Protein AF-A0A814H023-F1 (afdb_monomer_lite)

Sequence (110 aa):
MQQIDDESESEEEFDFINGIRGTQVLDRMFEEKRRERALLDANIKQRFDESTSEEIQNEIHRYWLSRKLTKQRITERDVKLAKNRLKKKIREEETNKMHMEFLERHRDQN

Secondary structure (DSSP, 8-state):
-------SSHHHHHHHHHHHHHHHHHHHHHHHHHHHHHHHHHHHHHHHHT--HHHHHHHHHHHHHHTT---SS--HHHHHHHHHHHHHHHHHHHHHHHHHHHHHHTTT--

Structure (mmCIF, N/CA/C/O backbone):
data_AF-A0A814H023-F1
#
_entry.id   AF-A0A814H023-F1
#
loop_
_atom_site.group_PDB
_atom_site.id
_atom_site.type_symbol
_atom_site.label_atom_id
_atom_site.label_alt_id
_atom_site.label_comp_id
_atom_site.label_asym_id
_atom_site.label_entity_id
_atom_site.label_seq_id
_atom_site.pdbx_PDB_ins_code
_atom_site.Cartn_x
_atom_site.Cartn_y
_atom_site.Cartn_z
_atom_site.occupancy
_atom_site.B_iso_or_equiv
_atom_site.auth_seq_id
_atom_site.auth_comp_id
_atom_site.auth_asym_id
_atom_site.auth_atom_id
_atom_site.pdbx_PDB_model_num
ATOM 1 N N . MET A 1 1 ? 36.870 -26.481 -63.491 1.00 41.12 1 MET A N 1
ATOM 2 C CA . MET A 1 1 ? 37.106 -25.665 -62.285 1.00 41.12 1 MET A CA 1
ATOM 3 C C . MET A 1 1 ? 35.761 -25.500 -61.616 1.00 41.12 1 MET A C 1
ATOM 5 O O . MET A 1 1 ? 34.845 -25.034 -62.279 1.00 41.12 1 MET A O 1
ATOM 9 N N . GLN A 1 2 ? 35.619 -26.031 -60.403 1.00 41.69 2 GLN A N 1
ATOM 10 C CA . GLN A 1 2 ? 34.387 -25.934 -59.621 1.00 41.69 2 GLN A CA 1
ATOM 11 C C . GLN A 1 2 ? 34.149 -24.478 -59.219 1.00 41.69 2 GLN A C 1
ATOM 13 O O . GLN A 1 2 ? 35.078 -23.797 -58.792 1.00 41.69 2 GLN A O 1
ATOM 18 N N . GLN A 1 3 ? 32.909 -24.041 -59.427 1.00 47.66 3 GLN A N 1
ATOM 19 C CA . GLN A 1 3 ? 32.331 -22.826 -58.872 1.00 47.66 3 GLN A CA 1
ATOM 20 C C . GLN A 1 3 ? 32.325 -22.956 -57.346 1.00 47.66 3 GLN A C 1
ATOM 22 O O . GLN A 1 3 ? 31.962 -24.012 -56.827 1.00 47.66 3 GLN A O 1
ATOM 27 N N . ILE A 1 4 ? 32.774 -21.916 -56.652 1.00 49.88 4 ILE A N 1
ATOM 28 C CA . ILE A 1 4 ? 32.529 -21.745 -55.222 1.00 49.88 4 ILE A CA 1
ATOM 29 C C . ILE A 1 4 ? 31.625 -20.521 -55.146 1.00 49.88 4 ILE A C 1
ATOM 31 O O . ILE A 1 4 ? 32.065 -19.410 -55.439 1.00 49.88 4 ILE A O 1
ATOM 35 N N . ASP A 1 5 ? 30.349 -20.785 -54.886 1.00 48.94 5 ASP A N 1
ATOM 36 C CA . ASP A 1 5 ? 29.324 -19.786 -54.616 1.00 48.94 5 ASP A CA 1
ATOM 37 C C . ASP A 1 5 ? 29.545 -19.261 -53.191 1.00 48.94 5 ASP A C 1
ATOM 39 O O . ASP A 1 5 ? 29.487 -20.027 -52.231 1.00 48.94 5 ASP A O 1
ATOM 43 N N . ASP A 1 6 ? 29.832 -17.967 -53.071 1.00 53.16 6 ASP A N 1
ATOM 44 C CA . ASP A 1 6 ? 30.215 -17.273 -51.830 1.00 53.16 6 ASP A CA 1
ATOM 45 C C . ASP A 1 6 ? 29.041 -16.413 -51.307 1.00 53.16 6 ASP A C 1
ATOM 47 O O . ASP A 1 6 ? 29.204 -15.258 -50.923 1.00 53.16 6 ASP A O 1
ATOM 51 N N . GLU A 1 7 ? 27.811 -16.941 -51.377 1.00 51.41 7 GLU A N 1
ATOM 52 C CA . GLU A 1 7 ? 26.576 -16.197 -51.052 1.00 51.41 7 GLU A CA 1
ATOM 53 C C . GLU A 1 7 ? 25.664 -16.898 -50.022 1.00 51.41 7 GLU A C 1
ATOM 55 O O . GLU A 1 7 ? 24.494 -16.545 -49.904 1.00 51.41 7 GLU A O 1
ATOM 60 N N . SER A 1 8 ? 26.154 -17.874 -49.241 1.00 51.72 8 SER A N 1
ATOM 61 C CA . SER A 1 8 ? 25.312 -18.577 -48.247 1.00 51.72 8 SER A CA 1
ATOM 62 C C . SER A 1 8 ? 25.600 -18.256 -46.775 1.00 51.72 8 SER A C 1
ATOM 64 O O . SER A 1 8 ? 24.927 -18.808 -45.911 1.00 51.72 8 SER A O 1
ATOM 66 N N . GLU A 1 9 ? 26.572 -17.396 -46.451 1.00 52.38 9 GLU A N 1
ATOM 67 C CA . GLU A 1 9 ? 26.913 -17.091 -45.046 1.00 52.38 9 GLU A CA 1
ATOM 68 C C . GLU A 1 9 ? 26.064 -15.955 -44.433 1.00 52.38 9 GLU A C 1
ATOM 70 O O . GLU A 1 9 ? 26.038 -15.798 -43.215 1.00 52.38 9 GLU A O 1
ATOM 75 N N . SER A 1 10 ? 25.309 -15.182 -45.228 1.00 55.50 10 SER A N 1
ATOM 76 C CA . SER A 1 10 ? 24.710 -13.927 -44.736 1.00 55.50 10 SER A CA 1
ATOM 77 C C . SER A 1 10 ? 23.327 -14.032 -44.081 1.00 55.50 10 SER A C 1
ATOM 79 O O . SER A 1 10 ? 22.956 -13.121 -43.344 1.00 55.50 10 SER A O 1
ATOM 81 N N . GLU A 1 11 ? 22.531 -15.075 -44.341 1.00 53.22 11 GLU A N 1
ATOM 82 C CA . GLU A 1 11 ? 21.173 -15.186 -43.764 1.00 53.22 11 GLU A CA 1
ATOM 83 C C . GLU A 1 11 ? 21.178 -15.809 -42.359 1.00 53.22 11 GLU A C 1
ATOM 85 O O . GLU A 1 11 ? 20.565 -15.258 -41.443 1.00 53.22 11 GLU A O 1
ATOM 90 N N . GLU A 1 12 ? 21.937 -16.889 -42.141 1.00 55.59 12 GLU A N 1
ATOM 91 C CA . GLU A 1 12 ? 22.038 -17.530 -40.819 1.00 55.59 12 GLU A CA 1
ATOM 92 C C . GLU A 1 12 ? 22.761 -16.640 -39.793 1.00 55.59 12 GLU A C 1
ATOM 94 O O . GLU A 1 12 ? 22.368 -16.586 -38.623 1.00 55.59 12 GLU A O 1
ATOM 99 N N . GLU A 1 13 ? 23.783 -15.888 -40.217 1.00 56.59 13 GLU A N 1
ATOM 100 C CA . GLU A 1 13 ? 24.506 -14.959 -39.343 1.00 56.59 13 GLU A CA 1
ATOM 101 C C . GLU A 1 13 ? 23.631 -13.752 -38.945 1.00 56.59 13 GLU A C 1
ATOM 103 O O . GLU A 1 13 ? 23.661 -13.301 -37.795 1.00 56.59 13 GLU A O 1
ATOM 108 N N . PHE A 1 14 ? 22.776 -13.266 -39.852 1.00 55.22 14 PHE A N 1
ATOM 109 C CA . PHE A 1 14 ? 21.836 -12.178 -39.568 1.00 55.22 14 PHE A CA 1
ATOM 110 C C . PHE A 1 14 ? 20.725 -12.610 -38.598 1.00 55.22 14 PHE A C 1
ATOM 112 O O . PHE A 1 14 ? 20.398 -11.870 -37.663 1.00 55.22 14 PHE A O 1
ATOM 119 N N . ASP A 1 15 ? 20.193 -13.825 -38.754 1.00 61.84 15 ASP A N 1
ATOM 120 C CA . ASP A 1 15 ? 19.212 -14.407 -37.832 1.00 61.84 15 ASP A CA 1
ATOM 121 C C . ASP A 1 15 ? 19.813 -14.689 -36.449 1.00 61.84 15 ASP A C 1
ATOM 123 O O . ASP A 1 15 ? 19.173 -14.425 -35.425 1.00 61.84 15 ASP A O 1
ATOM 127 N N . PHE A 1 16 ? 21.073 -15.125 -36.389 1.00 62.34 16 PHE A N 1
ATOM 128 C CA . PHE A 1 16 ? 21.807 -15.296 -35.136 1.00 62.34 16 PHE A CA 1
ATOM 129 C C . PHE A 1 16 ? 22.019 -13.961 -34.401 1.00 62.34 16 PHE A C 1
ATOM 131 O O . PHE A 1 16 ? 21.743 -13.856 -33.200 1.00 62.34 16 PHE A O 1
ATOM 138 N N . ILE A 1 17 ? 22.432 -12.907 -35.114 1.00 65.94 17 ILE A N 1
ATOM 139 C CA . ILE A 1 17 ? 22.608 -11.559 -34.548 1.00 65.94 17 ILE A CA 1
ATOM 140 C C . ILE A 1 17 ? 21.269 -10.978 -34.073 1.00 65.94 17 ILE A C 1
ATOM 142 O O . ILE A 1 17 ? 21.201 -10.387 -32.989 1.00 65.94 17 ILE A O 1
ATOM 146 N N . ASN A 1 18 ? 20.185 -11.168 -34.829 1.00 64.12 18 ASN A N 1
ATOM 147 C CA . ASN A 1 18 ? 18.847 -10.741 -34.414 1.00 64.12 18 ASN A CA 1
ATOM 148 C C . ASN A 1 18 ? 18.331 -11.540 -33.211 1.00 64.12 18 ASN A C 1
ATOM 150 O O . ASN A 1 18 ? 17.720 -10.951 -32.315 1.00 64.12 18 ASN A O 1
ATOM 154 N N . GLY A 1 19 ? 18.636 -12.838 -33.135 1.00 66.44 19 GLY A N 1
ATOM 155 C CA . GLY A 1 19 ? 18.360 -13.684 -31.976 1.00 66.44 19 GLY A CA 1
ATOM 156 C C . GLY A 1 19 ? 19.064 -13.185 -30.712 1.00 66.44 19 GLY A C 1
ATOM 157 O O . GLY A 1 19 ? 18.415 -12.989 -29.684 1.00 66.44 19 GLY A O 1
ATOM 158 N N . ILE A 1 20 ? 20.364 -12.879 -30.798 1.00 71.56 20 ILE A N 1
ATOM 159 C CA . ILE A 1 20 ? 21.149 -12.306 -29.689 1.00 71.56 20 ILE A CA 1
ATOM 160 C C . ILE A 1 20 ? 20.629 -10.921 -29.295 1.00 71.56 20 ILE A C 1
ATOM 162 O O . ILE A 1 20 ? 20.516 -10.584 -28.116 1.00 71.56 20 ILE A O 1
ATOM 166 N N . ARG A 1 21 ? 20.298 -10.079 -30.273 1.00 67.88 21 ARG A N 1
ATOM 167 C CA . ARG A 1 21 ? 19.757 -8.747 -29.999 1.00 67.88 21 ARG A CA 1
ATOM 168 C C . ARG A 1 21 ? 18.381 -8.836 -29.332 1.00 67.88 21 ARG A C 1
ATOM 170 O O . ARG A 1 21 ? 18.098 -8.042 -28.436 1.00 67.88 21 ARG A O 1
ATOM 177 N N . GLY A 1 22 ? 17.558 -9.812 -29.719 1.00 70.75 22 GLY A N 1
ATOM 178 C CA . GLY A 1 22 ? 16.280 -10.126 -29.082 1.00 70.75 22 GLY A CA 1
ATOM 179 C C . GLY A 1 22 ? 16.440 -10.566 -27.625 1.00 70.75 22 GLY A C 1
ATOM 180 O O . GLY A 1 22 ? 15.759 -10.026 -26.751 1.00 70.75 22 GLY A O 1
ATOM 181 N N . THR A 1 23 ? 17.383 -11.466 -27.332 1.00 78.06 23 THR A N 1
ATOM 182 C CA . THR A 1 23 ? 17.659 -11.904 -25.951 1.00 78.06 23 THR A CA 1
ATOM 183 C C . THR A 1 23 ? 18.197 -10.765 -25.085 1.00 78.06 23 THR A C 1
ATOM 185 O O . THR A 1 23 ? 17.684 -10.542 -23.993 1.00 78.06 23 THR A O 1
ATOM 188 N N . GLN A 1 24 ? 19.106 -9.933 -25.600 1.00 80.44 24 GLN A N 1
ATOM 189 C CA . GLN A 1 24 ? 19.607 -8.750 -24.885 1.00 80.44 24 GLN A CA 1
ATOM 190 C C . GLN A 1 24 ? 18.532 -7.685 -24.605 1.00 80.44 24 GLN A C 1
ATOM 192 O O . GLN A 1 24 ? 18.662 -6.892 -23.668 1.00 80.44 24 GLN A O 1
ATOM 197 N N . VAL A 1 25 ? 17.497 -7.578 -25.444 1.00 82.06 25 VAL A N 1
ATOM 198 C CA . VAL A 1 25 ? 16.349 -6.694 -25.177 1.00 82.06 25 VAL A CA 1
ATOM 199 C C . VAL A 1 25 ? 15.494 -7.269 -24.050 1.00 82.06 25 VAL A C 1
ATOM 201 O O . VAL A 1 25 ? 15.157 -6.533 -23.124 1.00 82.06 25 VAL A O 1
ATOM 204 N N . LEU A 1 26 ? 15.202 -8.572 -24.080 1.00 81.50 26 LEU A N 1
ATOM 205 C CA . LEU A 1 26 ? 14.442 -9.243 -23.023 1.00 81.50 26 LEU A CA 1
ATOM 206 C C . LEU A 1 26 ? 15.157 -9.177 -21.669 1.00 81.50 26 LEU A C 1
ATOM 208 O O . LEU A 1 26 ? 14.529 -8.809 -20.679 1.00 81.50 26 LEU A O 1
ATOM 212 N N . ASP A 1 27 ? 16.465 -9.435 -21.632 1.00 85.25 27 ASP A N 1
ATOM 213 C CA . ASP A 1 27 ? 17.274 -9.327 -20.412 1.00 85.25 27 ASP A CA 1
ATOM 214 C C . ASP A 1 27 ? 17.218 -7.907 -19.835 1.00 85.25 27 ASP A C 1
ATOM 216 O O . ASP A 1 27 ? 16.993 -7.710 -18.644 1.00 85.25 27 ASP A O 1
ATOM 220 N N . ARG A 1 28 ? 17.321 -6.875 -20.684 1.00 84.25 28 ARG A N 1
ATOM 221 C CA . ARG A 1 28 ? 17.172 -5.481 -20.233 1.00 84.25 28 ARG A CA 1
ATOM 222 C C . ARG A 1 28 ? 15.787 -5.201 -19.647 1.00 84.25 28 ARG A C 1
ATOM 224 O O . ARG A 1 28 ? 15.705 -4.530 -18.619 1.00 84.25 28 ARG A O 1
ATOM 231 N N . MET A 1 29 ? 14.723 -5.731 -20.253 1.00 82.62 29 MET A N 1
ATOM 232 C CA . MET A 1 29 ? 13.357 -5.590 -19.737 1.00 82.62 29 MET A CA 1
ATOM 233 C C . MET A 1 29 ? 13.166 -6.301 -18.390 1.00 82.62 29 MET A C 1
ATOM 235 O O . MET A 1 29 ? 12.511 -5.755 -17.498 1.00 82.62 29 MET A O 1
ATOM 239 N N . PHE A 1 30 ? 13.727 -7.501 -18.213 1.00 83.25 30 PHE A N 1
ATOM 240 C CA . PHE A 1 30 ? 13.666 -8.225 -16.940 1.00 83.25 30 PHE A CA 1
ATOM 241 C C . PHE A 1 30 ? 14.403 -7.478 -15.827 1.00 83.25 30 PHE A C 1
ATOM 243 O O . PHE A 1 30 ? 13.861 -7.311 -14.729 1.00 83.25 30 PHE A O 1
ATOM 250 N N . GLU A 1 31 ? 15.594 -6.967 -16.118 1.00 89.12 31 GLU A N 1
ATOM 251 C CA . GLU A 1 31 ? 16.413 -6.213 -15.174 1.00 89.12 31 GLU A CA 1
ATOM 252 C C . GLU A 1 31 ? 15.727 -4.906 -14.772 1.00 89.12 31 GLU A C 1
ATOM 254 O O . GLU A 1 31 ? 15.722 -4.545 -13.592 1.00 89.12 31 GLU A O 1
ATOM 259 N N . GLU A 1 32 ? 15.096 -4.217 -15.722 1.00 86.94 32 GLU A N 1
ATOM 260 C CA . GLU A 1 32 ? 14.292 -3.027 -15.451 1.00 86.94 32 GLU A CA 1
ATOM 261 C C . GLU A 1 32 ? 13.087 -3.358 -14.563 1.00 86.94 32 GLU A C 1
ATOM 263 O O . GLU A 1 32 ? 12.923 -2.751 -13.503 1.00 86.94 32 GLU A O 1
ATOM 268 N N . LYS A 1 33 ? 12.314 -4.402 -14.893 1.00 87.00 33 LYS A N 1
ATOM 269 C CA . LYS A 1 33 ? 11.192 -4.869 -14.057 1.00 87.00 33 LYS A CA 1
ATOM 270 C C . LYS A 1 33 ? 11.630 -5.255 -12.648 1.00 87.00 33 LYS A C 1
ATOM 272 O O . LYS A 1 33 ? 10.919 -4.995 -11.673 1.00 87.00 33 LYS A O 1
ATOM 277 N N . ARG A 1 34 ? 12.807 -5.868 -12.510 1.00 91.31 34 ARG A N 1
ATOM 278 C CA . ARG A 1 34 ? 13.386 -6.219 -11.210 1.00 91.31 34 ARG A CA 1
ATOM 279 C C . ARG A 1 34 ? 13.752 -4.972 -10.407 1.00 91.31 34 ARG A C 1
ATOM 281 O O . ARG A 1 34 ? 13.466 -4.932 -9.210 1.00 91.31 34 ARG A O 1
ATOM 288 N N . ARG A 1 35 ? 14.348 -3.962 -11.047 1.00 90.56 35 ARG A N 1
ATOM 289 C CA . ARG A 1 35 ? 14.669 -2.670 -10.417 1.00 90.56 35 ARG A CA 1
ATOM 290 C C . ARG A 1 35 ? 13.409 -1.926 -9.986 1.00 90.56 35 ARG A C 1
ATOM 292 O O . ARG A 1 35 ? 13.354 -1.482 -8.845 1.00 90.56 35 ARG A O 1
ATOM 299 N N . GLU A 1 36 ? 12.391 -1.857 -10.843 1.00 89.44 36 GLU A N 1
ATOM 300 C CA . GLU A 1 36 ? 11.091 -1.251 -10.520 1.00 89.44 36 GLU A CA 1
ATOM 301 C C . GLU A 1 36 ? 10.465 -1.902 -9.284 1.00 89.44 36 GLU A C 1
ATOM 303 O O . GLU A 1 36 ? 10.045 -1.216 -8.353 1.00 89.44 36 GLU A O 1
ATOM 308 N N . ARG A 1 37 ? 10.455 -3.240 -9.231 1.00 89.94 37 ARG A N 1
ATOM 309 C CA . ARG A 1 37 ? 9.942 -3.978 -8.072 1.00 89.94 37 ARG A CA 1
ATOM 310 C C . ARG A 1 37 ? 10.756 -3.705 -6.806 1.00 89.94 37 ARG A C 1
ATOM 312 O O . ARG A 1 37 ? 10.168 -3.518 -5.746 1.00 89.94 37 ARG A O 1
ATOM 319 N N . ALA A 1 38 ? 12.085 -3.682 -6.905 1.00 92.69 38 ALA A N 1
ATOM 320 C CA . ALA A 1 38 ? 12.950 -3.391 -5.764 1.00 92.69 38 ALA A CA 1
ATOM 321 C C . ALA A 1 38 ? 12.735 -1.965 -5.229 1.00 92.69 38 ALA A C 1
ATOM 323 O O . ALA A 1 38 ? 12.685 -1.773 -4.015 1.00 92.69 38 ALA A O 1
ATOM 324 N N . LEU A 1 39 ? 12.558 -0.988 -6.123 1.00 92.81 39 LEU A N 1
ATOM 325 C CA . LEU A 1 39 ? 12.251 0.395 -5.766 1.00 92.81 39 LEU A CA 1
ATOM 326 C C . LEU A 1 39 ? 10.892 0.499 -5.061 1.00 92.81 39 LEU A C 1
ATOM 328 O O . LEU A 1 39 ? 10.795 1.112 -4.001 1.00 92.81 39 LEU A O 1
ATOM 332 N N . LEU A 1 40 ? 9.866 -0.162 -5.602 1.00 92.44 40 LEU A N 1
ATOM 333 C CA . LEU A 1 40 ? 8.539 -0.217 -4.991 1.00 92.44 40 LEU A CA 1
ATOM 334 C C . LEU A 1 40 ? 8.595 -0.801 -3.572 1.00 92.44 40 LEU A C 1
ATOM 336 O O . LEU A 1 40 ? 8.042 -0.224 -2.636 1.00 92.44 40 LEU A O 1
ATOM 340 N N . ASP A 1 41 ? 9.278 -1.932 -3.391 1.00 92.06 41 ASP A N 1
ATOM 341 C CA . ASP A 1 41 ? 9.413 -2.562 -2.076 1.00 92.06 41 ASP A CA 1
ATOM 342 C C . ASP A 1 41 ? 10.198 -1.679 -1.088 1.00 92.06 41 ASP A C 1
ATOM 344 O O . ASP A 1 41 ? 9.850 -1.638 0.098 1.00 92.06 41 ASP A O 1
ATOM 348 N N . ALA A 1 42 ? 11.207 -0.937 -1.559 1.00 94.44 42 ALA A N 1
ATOM 349 C CA . ALA A 1 42 ? 11.948 0.027 -0.748 1.00 94.44 42 ALA A CA 1
ATOM 350 C C . ALA A 1 42 ? 11.059 1.193 -0.285 1.00 94.44 42 ALA A C 1
ATOM 352 O O . ALA A 1 42 ? 11.023 1.480 0.913 1.00 94.44 42 ALA A O 1
ATOM 353 N N . ASN A 1 43 ? 10.277 1.791 -1.189 1.00 94.00 43 ASN A N 1
ATOM 354 C CA . ASN A 1 43 ? 9.352 2.881 -0.860 1.00 94.00 43 ASN A CA 1
ATOM 355 C C . ASN A 1 43 ? 8.268 2.429 0.125 1.00 94.00 43 ASN A C 1
ATOM 357 O O . ASN A 1 43 ? 7.985 3.116 1.107 1.00 94.00 43 ASN A O 1
ATOM 361 N N . ILE A 1 44 ? 7.690 1.240 -0.096 1.00 93.44 44 ILE A N 1
ATOM 362 C CA . ILE A 1 44 ? 6.700 0.659 0.819 1.00 93.44 44 ILE A CA 1
ATOM 363 C C . ILE A 1 44 ? 7.307 0.478 2.206 1.00 93.44 44 ILE A C 1
ATOM 365 O O . ILE A 1 44 ? 6.651 0.783 3.200 1.00 93.44 44 ILE A O 1
ATOM 369 N N . LYS A 1 45 ? 8.536 -0.047 2.285 1.00 93.94 45 LYS A N 1
ATOM 370 C CA . LYS A 1 45 ? 9.222 -0.246 3.561 1.00 93.94 45 LYS A CA 1
ATOM 371 C C . LYS A 1 45 ? 9.455 1.089 4.262 1.00 93.94 45 LYS A C 1
ATOM 373 O O . LYS A 1 45 ? 9.073 1.209 5.417 1.00 93.94 45 LYS A O 1
ATOM 378 N N . GLN A 1 46 ? 10.011 2.074 3.561 1.00 94.88 46 GLN A N 1
ATOM 379 C CA . GLN A 1 46 ? 10.283 3.393 4.123 1.00 94.88 46 GLN A CA 1
ATOM 380 C C . GLN A 1 46 ? 9.010 4.029 4.699 1.00 94.88 46 GLN A C 1
ATOM 382 O O . GLN A 1 46 ? 8.964 4.336 5.886 1.00 94.88 46 GLN A O 1
ATOM 387 N N . ARG A 1 47 ? 7.943 4.142 3.898 1.00 94.00 47 ARG A N 1
ATOM 388 C CA . ARG A 1 47 ? 6.673 4.735 4.352 1.00 94.00 47 ARG A CA 1
ATOM 389 C C . ARG A 1 47 ? 6.024 3.952 5.491 1.00 94.00 47 ARG A C 1
ATOM 391 O O . ARG A 1 47 ? 5.346 4.518 6.346 1.00 94.00 47 ARG A O 1
ATOM 398 N N . PHE A 1 48 ? 6.187 2.632 5.491 1.00 93.06 48 PHE A N 1
ATOM 399 C CA . PHE A 1 48 ? 5.675 1.798 6.568 1.00 93.06 48 PHE A CA 1
ATOM 400 C C . PHE A 1 48 ? 6.470 1.981 7.868 1.00 93.06 48 PHE A C 1
ATOM 402 O O . PHE A 1 48 ? 5.873 1.990 8.941 1.00 93.06 48 PHE A O 1
ATOM 409 N N . ASP A 1 49 ? 7.788 2.146 7.784 1.00 91.31 49 ASP A N 1
ATOM 410 C CA . ASP A 1 49 ? 8.650 2.412 8.940 1.00 91.31 49 ASP A CA 1
ATOM 411 C C . ASP A 1 49 ? 8.408 3.827 9.505 1.00 91.31 49 ASP A C 1
ATOM 413 O O . ASP A 1 49 ? 8.481 4.028 10.716 1.00 91.31 49 ASP A O 1
ATOM 417 N N . GLU A 1 50 ? 8.036 4.783 8.649 1.00 92.62 50 GLU A N 1
ATOM 418 C CA . GLU A 1 50 ? 7.598 6.139 9.022 1.00 92.62 50 GLU A CA 1
ATOM 419 C C . GLU A 1 50 ? 6.178 6.181 9.618 1.00 92.62 50 GLU A C 1
ATOM 421 O O . GLU A 1 50 ? 5.773 7.204 10.173 1.00 92.62 50 GLU A O 1
ATOM 426 N N . SER A 1 51 ? 5.417 5.082 9.541 1.00 89.75 51 SER A N 1
ATOM 427 C CA . SER A 1 51 ? 4.049 5.042 10.059 1.00 89.75 51 SER A CA 1
ATOM 428 C C . SER A 1 51 ? 4.019 5.195 11.581 1.00 89.75 51 SER A C 1
ATOM 430 O O . SER A 1 51 ? 4.589 4.408 12.342 1.00 89.75 51 SER A O 1
ATOM 432 N N . THR A 1 52 ? 3.275 6.192 12.036 1.00 87.94 52 THR A N 1
ATOM 433 C CA . THR A 1 52 ? 3.144 6.573 13.438 1.00 87.94 52 THR A CA 1
ATOM 434 C C . THR A 1 52 ? 2.229 5.626 14.219 1.00 87.94 52 THR A C 1
ATOM 436 O O . THR A 1 52 ? 1.346 4.945 13.684 1.00 87.94 52 THR A O 1
ATOM 439 N N . SER A 1 53 ? 2.388 5.620 15.546 1.00 90.00 53 SER A N 1
ATOM 440 C CA . SER A 1 53 ? 1.468 4.922 16.455 1.00 90.00 53 SER A CA 1
ATOM 441 C C . SER A 1 53 ? 0.016 5.383 16.285 1.00 90.00 53 SER A C 1
ATOM 443 O O . SER A 1 53 ? -0.901 4.573 16.429 1.00 90.00 53 SER A O 1
ATOM 445 N N . GLU A 1 54 ? -0.197 6.657 15.949 1.00 92.69 54 GLU A N 1
ATOM 446 C CA . GLU A 1 54 ? -1.520 7.232 15.703 1.00 92.69 54 GLU A CA 1
ATOM 447 C C . GLU A 1 54 ? -2.173 6.643 14.445 1.00 92.69 54 GLU A C 1
ATOM 449 O O . GLU A 1 54 ? -3.330 6.226 14.485 1.00 92.69 54 GLU A O 1
ATOM 454 N N . GLU A 1 55 ? -1.438 6.515 13.340 1.00 93.50 55 GLU A N 1
ATOM 455 C CA . GLU A 1 55 ? -1.963 5.915 12.106 1.00 93.50 55 GLU A CA 1
ATOM 456 C C . GLU A 1 55 ? -2.388 4.460 12.306 1.00 93.50 55 GLU A C 1
ATOM 458 O O . GLU A 1 55 ? -3.440 4.035 11.814 1.00 93.50 55 GLU A O 1
ATOM 463 N N . ILE A 1 56 ? -1.612 3.706 13.088 1.00 93.94 56 ILE A N 1
ATOM 464 C CA . ILE A 1 56 ? -1.950 2.332 13.461 1.00 93.94 56 ILE A CA 1
ATOM 465 C C . ILE A 1 56 ? -3.236 2.315 14.297 1.00 93.94 56 ILE A C 1
ATOM 467 O O . ILE A 1 56 ? -4.134 1.527 14.000 1.00 93.94 56 ILE A O 1
ATOM 471 N N . GLN A 1 57 ? -3.370 3.184 15.303 1.00 93.69 57 GLN A N 1
ATOM 472 C CA . GLN A 1 57 ? -4.587 3.273 16.124 1.00 93.69 57 GLN A CA 1
ATOM 473 C C . GLN A 1 57 ? -5.815 3.662 15.292 1.00 93.69 57 GLN A C 1
ATOM 475 O O . GLN A 1 57 ? -6.862 3.014 15.385 1.00 93.69 57 GLN A O 1
ATOM 480 N N . ASN A 1 58 ? -5.666 4.641 14.403 1.00 94.19 58 ASN A N 1
ATOM 481 C CA . ASN A 1 58 ? -6.711 5.067 13.480 1.00 94.19 58 ASN A CA 1
ATOM 482 C C . ASN A 1 58 ? -7.137 3.937 12.534 1.00 94.19 58 ASN A C 1
ATOM 484 O O . ASN A 1 58 ? -8.327 3.777 12.254 1.00 94.19 58 ASN A O 1
ATOM 488 N N . GLU A 1 59 ? -6.206 3.118 12.041 1.00 94.81 59 GLU A N 1
ATOM 489 C CA . GLU A 1 59 ? -6.545 1.951 11.220 1.00 94.81 59 GLU A CA 1
ATOM 490 C C . GLU A 1 59 ? -7.265 0.859 12.030 1.00 94.81 59 GLU A C 1
ATOM 492 O O . GLU A 1 59 ? -8.209 0.248 11.521 1.00 94.81 59 GLU A O 1
ATOM 497 N N . ILE A 1 60 ? -6.895 0.647 13.299 1.00 95.12 60 ILE A N 1
ATOM 498 C CA . ILE A 1 60 ? -7.609 -0.266 14.210 1.00 95.12 60 ILE A CA 1
ATOM 499 C C . ILE A 1 60 ? -9.056 0.195 14.397 1.00 95.12 60 ILE A C 1
ATOM 501 O O . ILE A 1 60 ? -9.984 -0.597 14.225 1.00 95.12 60 ILE A O 1
ATOM 505 N N . HIS A 1 61 ? -9.262 1.472 14.719 1.00 94.06 61 HIS A N 1
ATOM 506 C CA . HIS A 1 61 ? -10.596 2.025 14.942 1.00 94.06 61 HIS A CA 1
ATOM 507 C C . HIS A 1 61 ? -11.445 1.985 13.671 1.00 94.06 61 HIS A C 1
ATOM 509 O O . HIS A 1 61 ? -12.585 1.520 13.713 1.00 94.06 61 HIS A O 1
ATOM 515 N N . ARG A 1 62 ? -10.875 2.347 12.513 1.00 93.81 62 ARG A N 1
ATOM 516 C CA . ARG A 1 62 ? -11.547 2.198 11.211 1.00 93.81 62 ARG A CA 1
ATOM 517 C C . ARG A 1 62 ? -11.957 0.752 10.941 1.00 93.81 62 ARG A C 1
ATOM 519 O O . ARG A 1 62 ? -13.076 0.502 10.491 1.00 93.81 62 ARG A O 1
ATOM 526 N N . TYR A 1 63 ? -11.090 -0.213 11.250 1.00 91.75 63 TYR A N 1
ATOM 527 C CA . TYR A 1 63 ? -11.421 -1.628 11.109 1.00 91.75 63 TYR A CA 1
ATOM 528 C C . TYR A 1 63 ? -12.579 -2.043 12.027 1.00 91.75 63 TYR A C 1
ATOM 530 O O . TYR A 1 63 ? -13.526 -2.676 11.556 1.00 91.75 63 TYR A O 1
ATOM 538 N N . TRP A 1 64 ? -12.547 -1.667 13.306 1.00 94.19 64 TRP A N 1
ATOM 539 C CA . TRP A 1 64 ? -13.622 -1.982 14.249 1.00 94.19 64 TRP A CA 1
ATOM 540 C C . TRP A 1 64 ? -14.958 -1.373 13.830 1.00 94.19 64 TRP A C 1
ATOM 542 O O . TRP A 1 64 ? -15.951 -2.100 13.787 1.00 94.19 64 TRP A O 1
ATOM 552 N N . LEU A 1 65 ? -14.969 -0.099 13.425 1.00 93.06 65 LEU A N 1
ATOM 553 C CA . LEU A 1 65 ? -16.160 0.581 12.909 1.00 93.06 65 LEU A CA 1
ATOM 554 C C . LEU A 1 65 ? -16.735 -0.143 11.687 1.00 93.06 65 LEU A C 1
ATOM 556 O O . LEU A 1 65 ? -17.927 -0.443 11.659 1.00 93.06 65 LEU A O 1
ATOM 560 N N . SER A 1 66 ? -15.888 -0.531 10.724 1.00 92.56 66 SER A N 1
ATOM 561 C CA . SER A 1 66 ? -16.327 -1.273 9.528 1.00 92.56 66 SER A CA 1
ATOM 562 C C . SER A 1 66 ? -16.964 -2.631 9.849 1.00 92.56 66 SER A C 1
ATOM 564 O O . SER A 1 66 ? -17.768 -3.151 9.078 1.00 92.56 66 SER A O 1
ATOM 566 N N . ARG A 1 67 ? -16.614 -3.208 11.002 1.00 91.50 67 ARG A N 1
ATOM 567 C CA . ARG A 1 67 ? -17.112 -4.497 11.489 1.00 91.50 67 ARG A CA 1
ATOM 568 C C . ARG A 1 67 ? -18.177 -4.355 12.577 1.00 91.50 67 ARG A C 1
ATOM 570 O O . ARG A 1 67 ? -18.597 -5.373 13.116 1.00 91.50 67 ARG A O 1
ATOM 577 N N . LYS A 1 68 ? -18.605 -3.126 12.895 1.00 93.81 68 LYS A N 1
ATOM 578 C CA . LYS A 1 68 ? -19.532 -2.812 13.997 1.00 93.81 68 LYS A CA 1
ATOM 579 C C . LYS A 1 68 ? -19.086 -3.421 15.338 1.00 93.81 68 LYS A C 1
ATOM 581 O O . LYS A 1 68 ? -19.908 -3.851 16.140 1.00 93.81 68 LYS A O 1
ATOM 586 N N . LEU A 1 69 ? -17.774 -3.495 15.568 1.00 91.19 69 LEU A N 1
ATOM 587 C CA . LEU A 1 69 ? -17.201 -4.038 16.797 1.00 91.19 69 LEU A CA 1
ATOM 588 C C . LEU A 1 69 ? -17.128 -2.951 17.867 1.00 91.19 69 LEU A C 1
ATOM 590 O O . LEU A 1 69 ? -16.531 -1.901 17.650 1.00 91.19 69 LEU A O 1
ATOM 594 N N . THR A 1 70 ? -17.650 -3.244 19.053 1.00 84.62 70 THR A N 1
ATOM 595 C CA . THR A 1 70 ? -17.569 -2.375 20.235 1.00 84.62 70 THR A CA 1
ATOM 596 C C . THR A 1 70 ? -16.504 -2.899 21.195 1.00 84.62 70 THR A C 1
ATOM 598 O O . THR A 1 70 ? -16.801 -3.426 22.267 1.00 84.62 70 THR A O 1
ATOM 601 N N . LYS A 1 71 ? -15.238 -2.827 20.777 1.00 85.06 71 LYS A N 1
ATOM 602 C CA . LYS A 1 71 ? -14.097 -3.213 21.616 1.00 85.06 71 LYS A CA 1
ATOM 603 C C . LYS A 1 71 ? -13.624 -2.021 22.449 1.00 85.06 71 LYS A C 1
ATOM 605 O O . LYS A 1 71 ? -13.514 -0.915 21.938 1.00 85.06 71 LYS A O 1
ATOM 610 N N . GLN A 1 72 ? -13.300 -2.269 23.717 1.00 80.19 72 GLN A N 1
ATOM 611 C CA . GLN A 1 72 ? -12.776 -1.249 24.641 1.00 80.19 72 GLN A CA 1
ATOM 612 C C . GLN A 1 72 ? -11.249 -1.291 24.789 1.00 80.19 72 GLN A C 1
ATOM 614 O O . GLN A 1 72 ? -10.650 -0.347 25.293 1.00 80.19 72 GLN A O 1
ATOM 619 N N . ARG A 1 73 ? -10.605 -2.393 24.383 1.00 89.88 73 ARG A N 1
ATOM 620 C CA . ARG A 1 73 ? -9.156 -2.588 24.508 1.00 89.88 73 ARG A CA 1
ATOM 621 C C . ARG A 1 73 ? -8.566 -3.077 23.197 1.00 89.88 73 ARG A C 1
ATOM 623 O O . ARG A 1 73 ? -9.111 -3.980 22.562 1.00 89.88 73 ARG A O 1
ATOM 630 N N . ILE A 1 74 ? -7.445 -2.475 22.816 1.00 92.69 74 ILE A N 1
ATOM 631 C CA . ILE A 1 74 ? -6.654 -2.889 21.660 1.00 92.69 74 ILE A CA 1
ATOM 632 C C . ILE A 1 74 ? -5.843 -4.125 22.046 1.00 92.69 74 ILE A C 1
ATOM 634 O O . ILE A 1 74 ? -5.169 -4.134 23.072 1.00 92.69 74 ILE A O 1
ATOM 638 N N . THR A 1 75 ? -5.906 -5.164 21.217 1.00 94.12 75 THR A N 1
ATOM 639 C CA . THR A 1 75 ? -5.074 -6.365 21.373 1.00 94.12 75 THR A CA 1
ATOM 640 C C . THR A 1 75 ? -3.879 -6.327 20.422 1.00 94.12 75 THR A C 1
ATOM 642 O O . THR A 1 75 ? -3.927 -5.672 19.380 1.00 94.12 75 THR A O 1
ATOM 645 N N . GLU A 1 76 ? -2.828 -7.100 20.704 1.00 94.19 76 GLU A N 1
ATOM 646 C CA . GLU A 1 76 ? -1.694 -7.272 19.778 1.00 94.19 76 GLU A CA 1
ATOM 647 C C . GLU A 1 76 ? -2.139 -7.756 18.390 1.00 94.19 76 GLU A C 1
ATOM 649 O O . GLU A 1 76 ? -1.582 -7.360 17.363 1.00 94.19 76 GLU A O 1
ATOM 654 N N . ARG A 1 77 ? -3.198 -8.575 18.336 1.00 94.00 77 ARG A N 1
ATOM 655 C CA . ARG A 1 77 ? -3.796 -9.029 17.077 1.00 94.00 77 ARG A CA 1
ATOM 656 C C . ARG A 1 77 ? -4.398 -7.872 16.282 1.00 94.00 77 ARG A C 1
ATOM 658 O O . ARG A 1 77 ? -4.262 -7.862 15.060 1.00 94.00 77 ARG A O 1
ATOM 665 N N . ASP A 1 78 ? -5.044 -6.917 16.951 1.00 93.75 78 ASP A N 1
ATOM 666 C CA . ASP A 1 78 ? -5.584 -5.718 16.302 1.00 93.75 78 ASP A CA 1
ATOM 667 C C . ASP A 1 78 ? -4.441 -4.862 15.729 1.00 93.75 78 ASP A C 1
ATOM 669 O O . ASP A 1 78 ? -4.509 -4.459 14.569 1.00 93.75 78 ASP A O 1
ATOM 673 N N . VAL A 1 79 ? -3.345 -4.690 16.478 1.00 94.38 79 VAL A N 1
ATOM 674 C CA . VAL A 1 79 ? -2.135 -3.986 16.011 1.00 94.38 79 VAL A CA 1
ATOM 675 C C . VAL A 1 79 ? -1.525 -4.669 14.787 1.00 94.38 79 VAL A C 1
ATOM 677 O O . VAL A 1 79 ? -1.258 -4.015 13.779 1.00 94.38 79 VAL A O 1
ATOM 680 N N . LYS A 1 80 ? -1.338 -5.994 14.831 1.00 94.69 80 LYS A N 1
ATOM 681 C CA . LYS A 1 80 ? -0.792 -6.767 13.705 1.00 94.69 80 LYS A CA 1
ATOM 682 C C . LYS A 1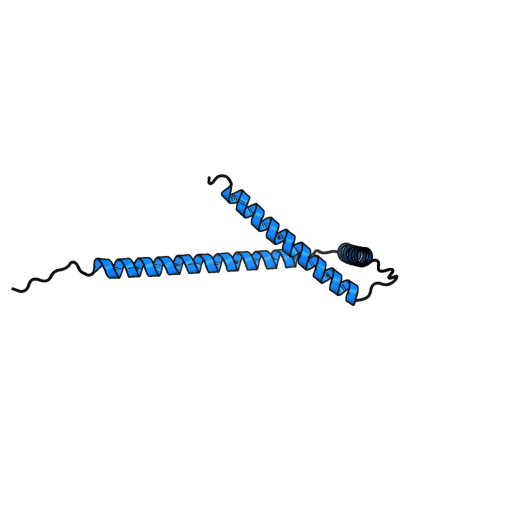 80 ? -1.681 -6.663 12.464 1.00 94.69 80 LYS A C 1
ATOM 684 O O . LYS A 1 80 ? -1.178 -6.508 11.352 1.00 94.69 80 LYS A O 1
ATOM 689 N N . LEU A 1 81 ? -3.000 -6.729 12.646 1.00 94.44 81 LEU A N 1
ATOM 690 C CA . LEU A 1 81 ? -3.956 -6.591 11.552 1.00 94.44 81 LEU A CA 1
ATOM 691 C C . LEU A 1 81 ? -3.909 -5.190 10.934 1.00 94.44 81 LEU A C 1
ATOM 693 O O . LEU A 1 81 ? -3.870 -5.074 9.711 1.00 94.44 81 LEU A O 1
ATOM 697 N N . ALA A 1 82 ? -3.890 -4.145 11.760 1.00 94.50 82 ALA A N 1
ATOM 698 C CA . ALA A 1 82 ? -3.810 -2.766 11.298 1.00 94.50 82 ALA A CA 1
ATOM 699 C C . ALA A 1 82 ? -2.510 -2.491 10.542 1.00 94.50 82 ALA A C 1
ATO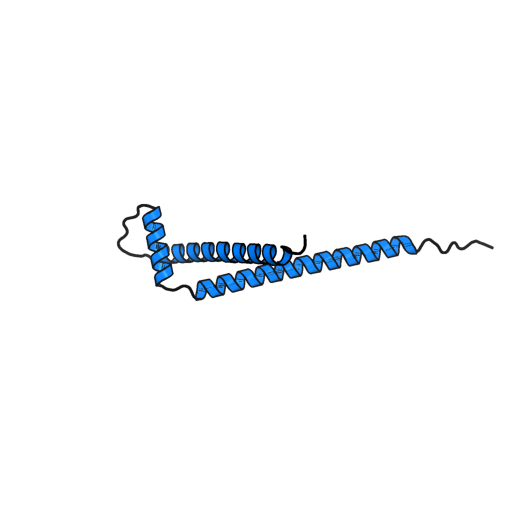M 701 O O . ALA A 1 82 ? -2.562 -1.973 9.432 1.00 94.50 82 ALA A O 1
ATOM 702 N N . LYS A 1 83 ? -1.368 -2.951 11.064 1.00 94.56 83 LYS A N 1
ATOM 703 C CA . LYS A 1 83 ? -0.077 -2.899 10.363 1.00 94.56 83 LYS A CA 1
ATOM 704 C C . LYS A 1 83 ? -0.146 -3.555 8.980 1.00 94.56 83 LYS A C 1
ATOM 706 O O . LYS A 1 83 ? 0.259 -2.956 7.989 1.00 94.56 83 LYS A O 1
ATOM 711 N N . ASN A 1 84 ? -0.730 -4.749 8.877 1.00 94.56 84 ASN A N 1
ATOM 712 C CA . ASN A 1 84 ? -0.886 -5.427 7.586 1.00 94.56 84 ASN A CA 1
ATOM 713 C C . ASN A 1 84 ? -1.803 -4.664 6.618 1.00 94.56 84 ASN A C 1
ATOM 715 O O . ASN A 1 84 ? -1.512 -4.591 5.424 1.00 94.56 84 ASN A O 1
ATOM 719 N N . ARG A 1 85 ? -2.907 -4.095 7.116 1.00 94.62 85 ARG A N 1
ATOM 720 C CA . ARG A 1 85 ? -3.823 -3.275 6.308 1.00 94.62 85 ARG A CA 1
ATOM 721 C C . ARG A 1 85 ? -3.151 -1.993 5.826 1.00 94.62 85 ARG A C 1
ATOM 723 O O . ARG A 1 85 ? -3.285 -1.662 4.654 1.00 94.62 85 ARG A O 1
ATOM 730 N N . LEU A 1 86 ? -2.399 -1.322 6.695 1.00 94.44 86 LEU A N 1
ATOM 731 C CA . LEU A 1 86 ? -1.661 -0.109 6.362 1.00 94.44 86 LEU A CA 1
ATOM 732 C C . LEU A 1 86 ? -0.591 -0.395 5.305 1.00 94.44 86 LEU A C 1
ATOM 734 O O . LEU A 1 86 ? -0.566 0.260 4.270 1.00 94.44 86 LEU A O 1
ATOM 738 N N . LYS A 1 87 ? 0.194 -1.466 5.482 1.00 94.06 87 LYS A N 1
ATOM 739 C CA . LYS A 1 87 ? 1.159 -1.925 4.473 1.00 94.06 87 LYS A CA 1
ATOM 740 C C . LYS A 1 87 ? 0.502 -2.207 3.118 1.00 94.06 87 LYS A C 1
ATOM 742 O O . LYS A 1 87 ? 1.084 -1.904 2.080 1.00 94.06 87 LYS A O 1
ATOM 747 N N . LYS A 1 88 ? -0.707 -2.785 3.113 1.00 94.62 88 LYS A N 1
ATOM 748 C CA . LYS A 1 88 ? -1.469 -3.023 1.879 1.00 94.62 88 LYS A CA 1
ATOM 749 C C . LYS A 1 88 ? -1.885 -1.710 1.204 1.00 94.62 88 LYS A C 1
ATOM 751 O O . LYS A 1 88 ? -1.682 -1.590 0.003 1.00 94.62 88 LYS A O 1
ATOM 756 N N . LYS A 1 89 ? -2.403 -0.739 1.963 1.00 94.25 89 LYS A N 1
ATOM 757 C CA . LYS A 1 89 ? -2.771 0.589 1.440 1.00 94.25 89 LYS A CA 1
ATOM 758 C C . LYS A 1 89 ? -1.570 1.321 0.848 1.00 94.25 89 LYS A C 1
ATOM 760 O O . LYS A 1 89 ? -1.637 1.756 -0.290 1.00 94.25 89 LYS A O 1
ATOM 765 N N . ILE A 1 90 ? -0.451 1.354 1.574 1.00 94.44 90 ILE A N 1
ATOM 766 C CA . ILE A 1 90 ? 0.802 1.951 1.087 1.00 94.44 90 ILE A CA 1
ATOM 767 C C . ILE A 1 90 ? 1.228 1.289 -0.227 1.00 94.44 90 ILE A C 1
ATOM 769 O O . ILE A 1 90 ? 1.568 1.978 -1.178 1.00 94.44 90 ILE A O 1
ATOM 773 N N . ARG A 1 91 ? 1.162 -0.045 -0.323 1.00 94.69 91 ARG A N 1
ATOM 774 C CA . ARG A 1 91 ? 1.478 -0.753 -1.572 1.00 94.69 91 ARG A CA 1
ATOM 775 C C . ARG A 1 91 ? 0.579 -0.331 -2.734 1.00 94.69 91 ARG A C 1
ATOM 777 O O . ARG A 1 91 ? 1.088 -0.148 -3.835 1.00 94.69 91 ARG A O 1
ATOM 784 N N . GLU A 1 92 ? -0.728 -0.230 -2.512 1.00 95.00 92 GLU A N 1
ATOM 785 C CA . GLU A 1 92 ? -1.683 0.211 -3.537 1.00 95.00 92 GLU A CA 1
ATOM 786 C C . GLU A 1 92 ? -1.380 1.651 -3.980 1.00 95.00 92 GLU A C 1
ATOM 788 O O . GLU A 1 92 ? -1.295 1.917 -5.176 1.00 95.00 92 GLU A O 1
ATOM 793 N N . GLU A 1 93 ? -1.124 2.554 -3.033 1.00 95.19 93 GLU A N 1
ATOM 794 C CA . GLU A 1 93 ? -0.762 3.950 -3.302 1.00 95.19 93 GLU A CA 1
ATOM 795 C C . GLU A 1 93 ? 0.553 4.082 -4.080 1.00 95.19 93 GLU A C 1
ATOM 797 O O . GLU A 1 93 ? 0.581 4.768 -5.098 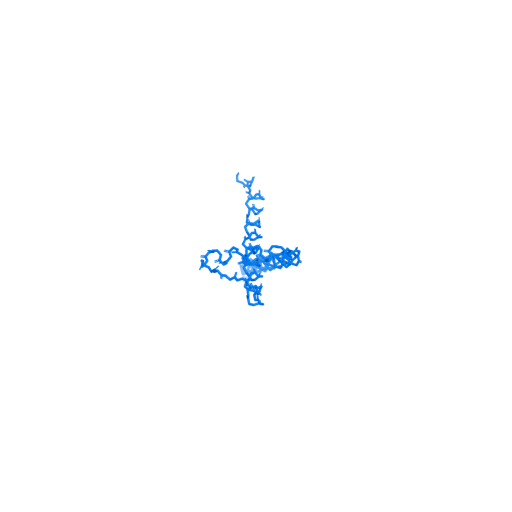1.00 95.19 93 GLU A O 1
ATOM 802 N N . GLU A 1 94 ? 1.623 3.404 -3.654 1.00 93.94 94 GLU A N 1
ATOM 803 C CA . GLU A 1 94 ? 2.920 3.454 -4.343 1.00 93.94 94 GLU A CA 1
ATOM 804 C C . GLU A 1 94 ? 2.844 2.844 -5.748 1.00 93.94 94 GLU A C 1
ATOM 806 O O . GLU A 1 94 ? 3.423 3.376 -6.692 1.00 93.94 94 GLU A O 1
ATOM 811 N N . THR A 1 95 ? 2.073 1.766 -5.921 1.00 93.00 95 THR A N 1
ATOM 812 C CA . THR A 1 95 ? 1.853 1.166 -7.247 1.00 93.00 95 THR A CA 1
ATOM 813 C C . THR A 1 95 ? 1.104 2.132 -8.164 1.00 93.00 95 THR A C 1
ATOM 815 O O . THR A 1 95 ? 1.499 2.326 -9.314 1.00 93.00 95 THR A O 1
ATOM 818 N N . ASN A 1 96 ? 0.044 2.768 -7.657 1.00 93.88 96 ASN A N 1
ATOM 819 C CA . ASN A 1 96 ? -0.720 3.755 -8.415 1.00 93.88 96 ASN A CA 1
ATOM 820 C C . ASN A 1 96 ? 0.140 4.971 -8.766 1.00 93.88 96 ASN A C 1
ATOM 822 O O . ASN A 1 96 ? 0.073 5.454 -9.890 1.00 93.88 96 ASN A O 1
ATOM 826 N N . LYS A 1 97 ? 0.984 5.433 -7.839 1.00 93.00 97 LYS A N 1
ATOM 827 C CA . LYS A 1 97 ?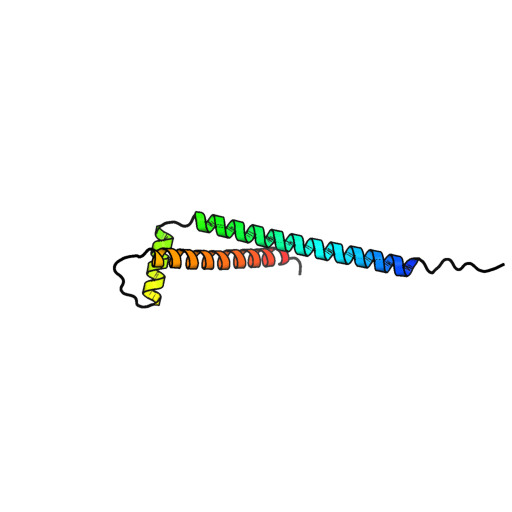 1.924 6.529 -8.076 1.00 93.00 97 LYS A CA 1
ATOM 828 C C . LYS A 1 97 ? 2.886 6.202 -9.219 1.00 93.00 97 LYS A C 1
ATOM 830 O O . LYS A 1 97 ? 2.961 6.971 -10.169 1.00 93.00 97 LYS A O 1
ATOM 835 N N . MET A 1 98 ? 3.530 5.032 -9.188 1.00 89.81 98 MET A N 1
ATOM 836 C CA . MET A 1 98 ? 4.401 4.584 -10.284 1.00 89.81 98 MET A CA 1
ATOM 837 C C . MET A 1 98 ? 3.656 4.497 -11.622 1.00 89.81 98 MET A C 1
ATOM 839 O O . MET A 1 98 ? 4.211 4.842 -12.664 1.00 89.81 98 MET A O 1
ATOM 843 N N . HIS A 1 99 ? 2.399 4.042 -11.605 1.00 89.88 99 HIS A N 1
ATOM 844 C CA . HIS A 1 99 ? 1.574 3.989 -12.809 1.00 89.88 99 HIS A CA 1
ATOM 845 C C . HIS A 1 99 ? 1.286 5.389 -13.367 1.00 89.88 99 HIS A C 1
ATOM 847 O O . HIS A 1 99 ? 1.443 5.608 -14.566 1.00 89.88 99 HIS A O 1
ATOM 853 N N . MET A 1 100 ? 0.926 6.347 -12.511 1.00 92.25 100 MET A N 1
ATOM 854 C CA . MET A 1 100 ? 0.696 7.732 -12.927 1.00 92.25 100 MET A CA 1
ATOM 855 C C . MET A 1 100 ? 1.977 8.387 -13.456 1.00 92.25 100 MET A C 1
ATOM 857 O O . MET A 1 100 ? 1.947 8.982 -14.526 1.00 92.25 100 MET A O 1
ATOM 861 N N . GLU A 1 101 ? 3.117 8.197 -12.787 1.00 89.25 101 GLU A N 1
ATOM 862 C CA . GLU A 1 101 ? 4.424 8.693 -13.249 1.00 89.25 101 GLU A CA 1
ATOM 863 C C . GLU A 1 101 ? 4.843 8.087 -14.598 1.00 89.25 101 GLU A C 1
ATOM 865 O O . GLU A 1 101 ? 5.544 8.719 -15.389 1.00 89.25 101 GLU A O 1
ATOM 870 N N . PHE A 1 102 ? 4.451 6.841 -14.879 1.00 87.06 102 PHE A N 1
ATOM 871 C CA . PHE A 1 102 ? 4.631 6.242 -16.200 1.00 87.06 102 PHE A CA 1
ATOM 872 C C . PHE A 1 102 ? 3.761 6.952 -17.244 1.00 87.06 102 PHE A C 1
ATOM 874 O O . PHE A 1 102 ? 4.276 7.388 -18.271 1.00 87.06 102 PHE A O 1
ATOM 881 N N . LEU A 1 103 ? 2.465 7.122 -16.970 1.00 89.12 103 LEU A N 1
ATOM 882 C CA . LEU A 1 103 ? 1.551 7.808 -17.887 1.00 89.12 103 LEU A CA 1
ATOM 883 C C . LEU A 1 103 ? 1.989 9.251 -18.169 1.00 89.12 103 LEU A C 1
ATOM 885 O O . LEU A 1 103 ? 1.924 9.688 -19.312 1.00 89.12 103 LEU A O 1
ATOM 889 N N . GLU A 1 104 ? 2.476 9.97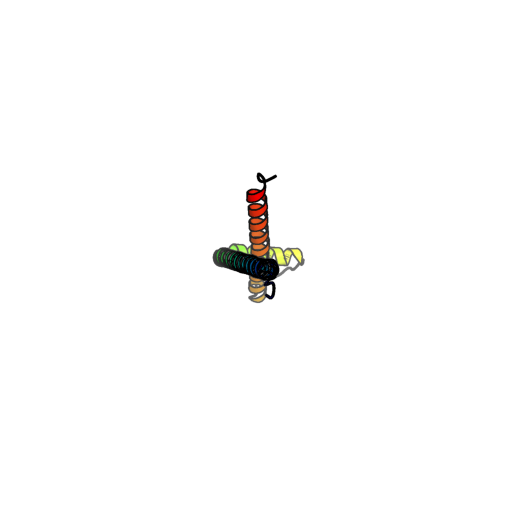4 -17.160 1.00 89.38 104 GLU A N 1
ATOM 890 C CA . GLU A 1 104 ? 2.987 11.340 -17.313 1.00 89.38 104 GLU A CA 1
ATOM 891 C C . GLU A 1 104 ? 4.240 11.400 -18.194 1.00 89.38 104 GLU A C 1
ATOM 893 O O . GLU A 1 104 ? 4.303 12.230 -19.098 1.00 89.38 104 GLU A O 1
ATOM 898 N N . ARG A 1 105 ? 5.204 10.486 -18.003 1.00 85.88 105 ARG A N 1
ATOM 899 C CA . ARG A 1 105 ? 6.430 10.424 -18.825 1.00 85.88 105 ARG A CA 1
ATOM 900 C C . ARG A 1 105 ? 6.164 10.140 -20.306 1.00 85.88 105 ARG A C 1
ATOM 902 O O . ARG A 1 105 ? 6.969 10.528 -21.148 1.00 85.88 105 ARG A O 1
ATOM 909 N N . HIS A 1 106 ? 5.056 9.473 -20.618 1.00 85.19 106 HIS A N 1
ATOM 910 C CA . HIS A 1 106 ? 4.676 9.097 -21.982 1.00 85.19 106 HIS A CA 1
ATOM 911 C C . HIS A 1 106 ? 3.511 9.925 -22.544 1.00 85.19 106 HIS A C 1
ATOM 913 O O . HIS A 1 106 ? 3.051 9.657 -23.652 1.00 85.19 106 HIS A O 1
ATOM 919 N N . ARG A 1 107 ? 3.043 10.945 -21.812 1.00 79.38 107 ARG A N 1
ATOM 920 C CA . ARG A 1 107 ? 1.909 11.789 -22.214 1.00 79.38 107 ARG A CA 1
ATOM 921 C C . ARG A 1 107 ? 2.177 12.579 -23.496 1.00 79.38 107 ARG A C 1
ATOM 923 O O . ARG A 1 107 ? 1.275 12.697 -24.315 1.00 79.38 107 ARG A O 1
ATOM 930 N N . ASP A 1 108 ? 3.404 13.068 -23.662 1.00 72.06 108 ASP A N 1
ATOM 931 C CA . ASP A 1 108 ? 3.809 13.935 -24.779 1.00 72.06 108 ASP A CA 1
ATOM 932 C C . ASP A 1 108 ? 4.507 13.162 -25.919 1.00 72.06 108 ASP A C 1
ATOM 934 O O . ASP A 1 108 ? 5.079 13.762 -26.826 1.00 72.06 108 ASP A O 1
ATOM 938 N N . GLN A 1 109 ? 4.507 11.822 -25.866 1.00 61.50 109 GLN A N 1
ATOM 939 C CA . GLN A 1 109 ? 5.092 10.956 -26.903 1.00 61.50 109 GLN A CA 1
ATOM 940 C C . GLN A 1 109 ? 4.077 10.507 -27.972 1.00 61.50 109 GLN A C 1
ATOM 942 O O . GLN A 1 109 ? 4.445 9.731 -28.854 1.00 61.50 109 GLN A O 1
ATOM 947 N N . ASN A 1 110 ? 2.833 10.998 -27.901 1.00 49.47 110 ASN A N 1
ATOM 948 C CA . ASN A 1 110 ? 1.76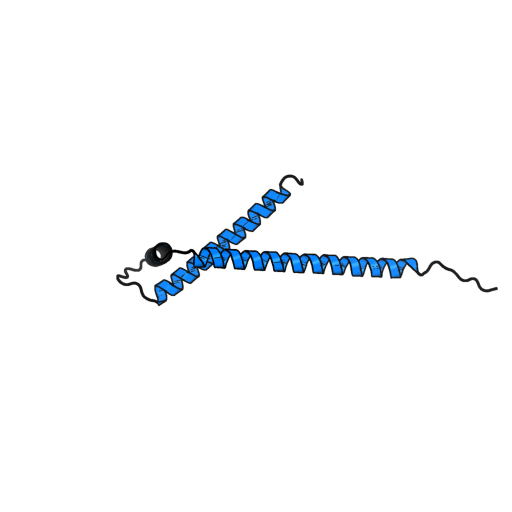2 10.772 -28.878 1.00 49.47 110 ASN A CA 1
ATOM 949 C C . ASN A 1 110 ? 1.312 12.080 -29.526 1.00 49.47 110 ASN A C 1
ATOM 951 O O . ASN A 1 110 ? 1.130 13.067 -28.779 1.00 49.47 110 ASN A O 1
#

Organism: NCBI:txid104777

Foldseek 3Di:
DDDDDPPPPPPVVVVVVVVVVVVVVVVVVVVVVVVVVVVLVVQLVVVLVVDDPVQLVVLLVVVCVVVVHPDPDDDPVSSVVSSVVSSVVSSVVSVVVVVVVVCVVCVPVD

pLDDT: mean 83.28, std 15.26, range [41.12, 95.19]

Radius of gyration: 27.07 Å; chains: 1; bounding box: 57×40×87 Å